Protein AF-A0A937PF00-F1 (afdb_monomer_lite)

Structure (mmCIF, N/CA/C/O backbone):
data_AF-A0A937PF00-F1
#
_entry.id   AF-A0A937PF00-F1
#
loop_
_atom_site.group_PDB
_atom_site.id
_atom_site.type_symbol
_atom_site.label_atom_id
_atom_site.label_alt_id
_atom_site.label_comp_id
_atom_site.label_asym_id
_atom_site.label_entity_id
_atom_site.label_seq_id
_atom_site.pdbx_PDB_ins_code
_atom_site.Cartn_x
_atom_site.Cartn_y
_atom_site.Cartn_z
_atom_site.occupancy
_atom_site.B_iso_or_equiv
_atom_site.auth_seq_id
_atom_site.auth_comp_id
_atom_site.auth_asym_id
_atom_site.auth_atom_id
_atom_site.pdbx_PDB_model_num
ATOM 1 N N . MET A 1 1 ? 36.653 -20.611 -62.486 1.00 54.38 1 MET A N 1
ATOM 2 C CA . MET A 1 1 ? 36.891 -20.237 -61.069 1.00 54.38 1 MET A CA 1
ATOM 3 C C . MET A 1 1 ? 36.443 -18.812 -60.711 1.00 54.38 1 MET A C 1
ATOM 5 O O . MET A 1 1 ? 35.750 -18.671 -59.717 1.00 54.38 1 MET A O 1
ATOM 9 N N . LYS A 1 2 ? 36.702 -17.766 -61.520 1.00 52.16 2 LYS A N 1
ATOM 10 C CA . LYS A 1 2 ? 36.249 -16.377 -61.235 1.00 52.16 2 LYS A CA 1
ATOM 11 C C . LYS A 1 2 ? 34.719 -16.175 -61.152 1.00 52.16 2 LYS A C 1
ATOM 13 O O . LYS A 1 2 ? 34.259 -15.351 -60.375 1.00 52.16 2 LYS A O 1
ATOM 18 N N . ARG A 1 3 ? 33.925 -16.950 -61.907 1.00 56.00 3 ARG A N 1
ATOM 19 C CA . ARG A 1 3 ? 32.447 -16.867 -61.893 1.00 56.00 3 ARG A CA 1
ATOM 20 C C . ARG A 1 3 ? 31.801 -17.496 -60.649 1.00 56.00 3 ARG A C 1
ATOM 22 O O . ARG A 1 3 ? 30.730 -17.062 -60.259 1.00 56.00 3 ARG A O 1
ATOM 29 N N . LEU A 1 4 ? 32.465 -18.459 -60.001 1.00 57.56 4 LEU A N 1
ATOM 30 C CA . LEU A 1 4 ? 31.963 -19.098 -58.774 1.00 57.56 4 LEU A CA 1
ATOM 31 C C . LEU A 1 4 ? 32.155 -18.191 -57.546 1.00 57.56 4 LEU A C 1
ATOM 33 O O . LEU A 1 4 ? 31.305 -18.138 -56.664 1.00 57.56 4 LEU A O 1
ATOM 37 N N . PHE A 1 5 ? 33.248 -17.422 -57.536 1.00 58.53 5 PHE A N 1
ATOM 38 C CA . PHE A 1 5 ? 33.574 -16.478 -56.465 1.00 58.53 5 PHE A CA 1
ATOM 39 C C . PHE A 1 5 ? 32.600 -15.290 -56.415 1.00 58.53 5 PHE A C 1
ATOM 41 O O . PHE A 1 5 ? 32.241 -14.824 -55.339 1.00 58.53 5 PHE A O 1
ATOM 48 N N . ALA A 1 6 ? 32.111 -14.848 -57.579 1.00 61.47 6 ALA A N 1
ATOM 49 C CA . ALA A 1 6 ? 31.113 -13.784 -57.678 1.00 61.47 6 ALA A CA 1
ATOM 50 C C . ALA A 1 6 ? 29.747 -14.198 -57.094 1.00 61.47 6 ALA A C 1
ATOM 52 O O . ALA A 1 6 ? 29.092 -13.390 -56.444 1.00 61.47 6 ALA A O 1
ATOM 53 N N . PHE A 1 7 ? 29.343 -15.462 -57.261 1.00 60.31 7 PHE A N 1
ATOM 54 C CA . PHE A 1 7 ? 28.096 -15.976 -56.684 1.00 60.31 7 PHE A CA 1
ATOM 55 C C . PHE A 1 7 ? 28.165 -16.127 -55.158 1.00 60.31 7 PHE A C 1
ATOM 57 O O . PHE A 1 7 ? 27.195 -15.813 -54.473 1.00 60.31 7 PHE A O 1
ATOM 64 N N . LEU A 1 8 ? 29.320 -16.532 -54.617 1.00 58.88 8 LEU A N 1
ATOM 65 C CA . LEU A 1 8 ? 29.532 -16.629 -53.169 1.00 58.88 8 LEU A CA 1
ATOM 66 C C . LEU A 1 8 ? 29.457 -15.250 -52.486 1.00 58.88 8 LEU A C 1
ATOM 68 O O . LEU A 1 8 ? 28.929 -15.126 -51.386 1.00 58.88 8 LEU A O 1
ATOM 72 N N . LEU A 1 9 ? 29.944 -14.206 -53.163 1.00 58.47 9 LEU A N 1
ATOM 73 C CA . LEU A 1 9 ? 29.984 -12.839 -52.640 1.00 58.47 9 LEU A CA 1
ATOM 74 C C . LEU A 1 9 ? 28.603 -12.157 -52.656 1.00 58.47 9 LEU A C 1
ATOM 76 O O . LEU A 1 9 ? 28.300 -11.357 -51.776 1.00 58.47 9 LEU A O 1
ATOM 80 N N . ILE A 1 10 ? 27.739 -12.526 -53.608 1.00 62.22 10 ILE A N 1
ATOM 81 C CA . ILE A 1 10 ? 26.345 -12.059 -53.675 1.00 62.22 10 ILE A CA 1
ATOM 82 C C . ILE A 1 10 ? 25.485 -12.727 -52.590 1.00 62.22 10 ILE A C 1
ATOM 84 O O . ILE A 1 10 ? 24.627 -12.068 -52.011 1.00 62.22 10 ILE A O 1
ATOM 88 N N . LEU A 1 11 ? 25.745 -13.994 -52.244 1.00 57.81 11 LEU A N 1
ATOM 89 C CA . LEU A 1 11 ? 24.965 -14.719 -51.229 1.00 57.81 11 LEU A CA 1
ATOM 90 C C . LEU A 1 11 ? 25.144 -14.149 -49.805 1.00 57.81 11 LEU A C 1
ATOM 92 O O . LEU A 1 11 ? 24.226 -14.217 -48.992 1.00 57.81 11 LEU A O 1
ATOM 96 N N . VAL A 1 12 ? 26.298 -13.539 -49.512 1.00 61.62 12 VAL A N 1
ATOM 97 C CA . VAL A 1 12 ? 26.594 -12.918 -48.205 1.00 61.62 12 VAL A CA 1
ATOM 98 C C . VAL A 1 12 ? 25.842 -11.593 -48.007 1.00 61.62 12 VAL A C 1
ATOM 100 O O . VAL A 1 12 ? 25.541 -11.220 -46.875 1.00 61.62 12 VAL A O 1
ATOM 103 N N . PHE A 1 13 ? 25.465 -10.902 -49.087 1.00 58.50 13 PHE A N 1
ATOM 104 C CA . PHE A 1 13 ? 24.815 -9.588 -49.006 1.00 58.50 13 PHE A CA 1
ATOM 105 C C . PHE A 1 13 ? 23.290 -9.632 -48.805 1.00 58.50 13 PHE A C 1
ATOM 107 O O . PHE A 1 13 ? 22.700 -8.610 -48.461 1.00 58.50 13 PHE A O 1
ATOM 114 N N . VAL A 1 14 ? 22.634 -10.790 -48.965 1.00 57.91 14 VAL A N 1
ATOM 115 C CA . VAL A 1 14 ? 21.156 -10.887 -48.917 1.00 57.91 14 VAL A CA 1
ATOM 116 C C . VAL A 1 14 ? 20.611 -11.267 -47.524 1.00 57.91 14 VAL A C 1
ATOM 118 O O . VAL A 1 14 ? 19.418 -11.132 -47.274 1.00 57.91 14 VAL A O 1
ATOM 121 N N . CYS A 1 15 ? 21.457 -11.647 -46.557 1.00 56.00 15 CYS A N 1
ATOM 122 C CA . CYS A 1 15 ? 21.014 -12.046 -45.204 1.00 56.00 15 CYS A CA 1
ATOM 123 C C . CYS A 1 15 ? 20.990 -10.914 -44.150 1.00 56.00 15 CYS A C 1
ATOM 125 O O . CYS A 1 15 ? 20.833 -11.183 -42.960 1.00 56.00 15 CYS A O 1
ATOM 127 N N . GLY A 1 16 ? 21.146 -9.648 -44.546 1.00 56.94 16 GLY A N 1
ATOM 128 C CA . GLY A 1 16 ? 21.432 -8.538 -43.626 1.00 56.94 16 GLY A CA 1
ATOM 129 C C . GLY A 1 16 ? 20.337 -7.478 -43.470 1.00 56.94 16 GLY A C 1
ATOM 130 O O . GLY A 1 16 ? 20.640 -6.296 -43.572 1.00 56.94 16 GLY A O 1
ATOM 131 N N . CYS A 1 17 ? 19.078 -7.842 -43.220 1.00 59.56 17 CYS A N 1
ATOM 132 C CA . CYS A 1 17 ? 18.051 -6.880 -42.782 1.00 59.56 17 CYS A CA 1
ATOM 133 C C . CYS A 1 17 ? 17.488 -7.331 -41.436 1.00 59.56 17 CYS A C 1
ATOM 135 O O . CYS A 1 17 ? 16.566 -8.142 -41.372 1.00 59.56 17 CYS A O 1
ATOM 137 N N . SER A 1 18 ? 18.101 -6.867 -40.345 1.00 56.41 18 SER A N 1
ATOM 138 C CA . SER A 1 18 ? 17.812 -7.404 -39.020 1.00 56.41 18 SER A CA 1
ATOM 139 C C . SER A 1 18 ? 16.586 -6.731 -38.365 1.00 56.41 18 SER A C 1
ATOM 141 O O . SER A 1 18 ? 16.572 -5.520 -38.140 1.00 56.41 18 SER A O 1
ATOM 143 N N . PRO A 1 19 ? 15.550 -7.493 -37.961 1.00 57.38 19 PRO A N 1
ATOM 144 C CA . PRO A 1 19 ? 14.445 -6.987 -37.132 1.00 57.38 19 PRO A CA 1
ATOM 145 C C . PRO A 1 19 ? 14.856 -6.713 -35.666 1.00 57.38 19 PRO A C 1
ATOM 147 O O . PRO A 1 19 ? 14.032 -6.367 -34.814 1.00 57.38 19 PRO A O 1
ATOM 150 N N . GLN A 1 20 ? 16.145 -6.847 -35.356 1.00 60.09 20 GLN A N 1
ATOM 151 C CA . GLN A 1 20 ? 16.717 -6.791 -34.012 1.00 60.09 20 GLN A CA 1
ATOM 152 C C . GLN A 1 20 ? 16.650 -5.379 -33.410 1.00 60.09 20 GLN A C 1
ATOM 154 O O . GLN A 1 20 ? 16.390 -5.236 -32.218 1.00 60.09 20 GLN A O 1
ATOM 159 N N . LEU A 1 21 ? 16.779 -4.321 -34.222 1.00 60.75 21 LEU A N 1
ATOM 160 C CA . LEU A 1 21 ? 16.810 -2.945 -33.710 1.00 60.75 21 LEU A CA 1
ATOM 161 C C . LEU A 1 21 ? 15.468 -2.509 -33.091 1.00 60.75 21 LEU A C 1
ATOM 163 O O . LEU A 1 21 ? 15.442 -1.902 -32.022 1.00 60.75 21 LEU A O 1
ATOM 167 N N . LYS A 1 22 ? 14.339 -2.879 -33.715 1.00 66.94 22 LYS A N 1
ATOM 168 C CA . LYS A 1 22 ? 12.996 -2.601 -33.168 1.00 66.94 22 LYS A CA 1
ATOM 169 C C . LYS A 1 22 ? 12.757 -3.343 -31.852 1.00 66.94 22 LYS A C 1
ATOM 171 O O . LYS A 1 22 ? 12.131 -2.797 -30.948 1.00 66.94 22 LYS A O 1
ATOM 176 N N . THR A 1 23 ? 13.294 -4.555 -31.738 1.00 71.31 23 THR A N 1
ATOM 177 C CA . THR A 1 23 ? 13.197 -5.380 -30.528 1.00 71.31 23 THR A CA 1
ATOM 178 C C . THR A 1 23 ? 13.981 -4.757 -29.372 1.00 71.31 23 THR A C 1
ATOM 180 O O . THR A 1 23 ? 13.447 -4.635 -28.274 1.00 71.31 23 THR A O 1
ATOM 183 N N . ILE A 1 24 ? 15.199 -4.268 -29.625 1.00 73.25 24 ILE A N 1
ATOM 184 C CA . ILE A 1 24 ? 16.032 -3.603 -28.609 1.00 73.25 24 ILE A CA 1
ATOM 185 C C . ILE A 1 24 ? 15.389 -2.291 -28.129 1.00 73.25 24 ILE A C 1
ATOM 187 O O . ILE A 1 24 ? 15.347 -2.027 -26.929 1.00 73.25 24 ILE A O 1
ATOM 191 N N . ILE A 1 25 ? 14.838 -1.481 -29.041 1.00 71.38 25 ILE A N 1
ATOM 192 C CA . ILE A 1 25 ? 14.143 -0.232 -28.678 1.00 71.38 25 ILE A CA 1
ATOM 193 C C . ILE A 1 25 ? 12.900 -0.527 -27.835 1.00 71.38 25 ILE A C 1
ATOM 195 O O . ILE A 1 25 ? 12.670 0.128 -26.817 1.00 71.38 25 ILE A O 1
ATOM 199 N N . ARG A 1 26 ? 12.106 -1.525 -28.238 1.00 65.75 26 ARG A N 1
ATOM 200 C CA . ARG A 1 26 ? 10.923 -1.949 -27.488 1.00 65.75 26 ARG A CA 1
ATOM 201 C C . ARG A 1 26 ? 11.297 -2.414 -26.081 1.00 65.75 26 ARG A C 1
ATOM 203 O O . ARG A 1 26 ? 10.704 -1.929 -25.124 1.00 65.75 26 ARG A O 1
ATOM 210 N N . LEU A 1 27 ? 12.330 -3.245 -25.957 1.00 73.88 27 LEU A N 1
ATOM 211 C CA . LEU A 1 27 ? 12.842 -3.707 -24.668 1.00 73.88 27 LEU A CA 1
ATOM 212 C C . LEU A 1 27 ? 13.308 -2.538 -23.784 1.00 73.88 27 LEU A C 1
ATOM 214 O O . LEU A 1 27 ? 12.969 -2.480 -22.607 1.00 73.88 27 LEU A O 1
ATOM 218 N N . SER A 1 28 ? 14.034 -1.567 -24.348 1.00 72.62 28 SER A N 1
ATOM 219 C CA . SER A 1 28 ? 14.484 -0.381 -23.605 1.00 72.62 28 SER A CA 1
ATOM 220 C C . SER A 1 28 ? 13.312 0.474 -23.106 1.00 72.62 28 SER A C 1
ATOM 222 O O . SER A 1 28 ? 13.334 0.974 -21.979 1.00 72.62 28 SER A O 1
ATOM 224 N N . ASN A 1 29 ? 12.265 0.628 -23.919 1.00 78.81 29 ASN A N 1
ATOM 225 C CA . ASN A 1 29 ? 11.062 1.357 -23.522 1.00 78.81 29 ASN A CA 1
ATOM 226 C C . ASN A 1 29 ? 10.273 0.617 -22.433 1.00 78.81 29 ASN A C 1
ATOM 228 O O . ASN A 1 29 ? 9.815 1.252 -21.483 1.00 78.81 29 ASN A O 1
ATOM 232 N N . GLU A 1 30 ? 10.161 -0.708 -22.532 1.00 79.44 30 GLU A N 1
ATOM 233 C CA . GLU A 1 30 ? 9.538 -1.553 -21.507 1.00 79.44 30 GLU A CA 1
ATOM 234 C C . GLU A 1 30 ? 10.305 -1.463 -20.177 1.00 79.44 30 GLU A C 1
ATOM 236 O O . GLU A 1 30 ? 9.696 -1.223 -19.133 1.00 79.44 30 GLU A O 1
ATOM 241 N N . GLN A 1 31 ? 11.641 -1.512 -20.209 1.00 81.19 31 GLN A N 1
ATOM 242 C CA . GLN A 1 31 ? 12.485 -1.323 -19.023 1.00 81.19 31 GLN A CA 1
ATOM 243 C C . GLN A 1 31 ? 12.286 0.055 -18.377 1.00 81.19 31 GLN A C 1
ATOM 245 O O . GLN A 1 31 ? 12.130 0.154 -17.159 1.00 81.19 31 GLN A O 1
ATOM 250 N N . LYS A 1 32 ? 12.241 1.132 -19.172 1.00 85.62 32 LYS A N 1
ATOM 251 C CA . LYS A 1 32 ? 11.976 2.487 -18.657 1.00 85.62 32 LYS A CA 1
ATOM 252 C C . LYS A 1 32 ? 10.593 2.598 -18.018 1.00 85.62 32 LYS A C 1
ATOM 254 O O . LYS A 1 32 ? 10.452 3.236 -16.975 1.00 85.62 32 LYS A O 1
ATOM 259 N N . ALA A 1 33 ? 9.575 1.986 -18.624 1.00 85.38 33 ALA A N 1
ATOM 260 C CA . ALA A 1 33 ? 8.224 1.971 -18.074 1.00 85.38 33 ALA A CA 1
ATOM 261 C C . ALA A 1 33 ? 8.172 1.224 -16.731 1.00 85.38 33 ALA A C 1
ATOM 263 O O . ALA A 1 33 ? 7.614 1.749 -15.767 1.00 85.38 33 ALA A O 1
ATOM 264 N N . GLN A 1 34 ? 8.825 0.061 -16.638 1.00 83.62 34 GLN A N 1
ATOM 265 C CA . GLN A 1 34 ? 8.934 -0.713 -15.398 1.00 83.62 34 GLN A CA 1
ATOM 266 C C . GLN A 1 34 ? 9.661 0.069 -14.299 1.00 83.62 34 GLN A C 1
ATOM 268 O O . GLN A 1 34 ? 9.145 0.192 -13.189 1.00 83.62 34 GLN A O 1
ATOM 273 N N . GLN A 1 35 ? 10.813 0.671 -14.608 1.00 88.12 35 GLN A N 1
ATOM 274 C CA . GLN A 1 35 ? 11.563 1.487 -13.646 1.00 88.12 35 GLN A CA 1
ATOM 275 C C . GLN A 1 35 ? 10.736 2.670 -13.136 1.00 88.12 35 GLN A C 1
ATOM 277 O O . GLN A 1 35 ? 10.713 2.950 -11.937 1.00 88.12 35 GLN A O 1
ATOM 282 N N . LYS A 1 36 ? 10.014 3.353 -14.033 1.00 90.31 36 LYS A N 1
ATOM 283 C CA . LYS A 1 36 ? 9.132 4.461 -13.657 1.00 90.31 36 LYS A CA 1
ATOM 284 C C . LYS A 1 36 ? 7.998 3.989 -12.750 1.00 90.31 36 LYS A C 1
ATOM 286 O O . LYS A 1 36 ? 7.714 4.657 -11.758 1.00 90.31 36 LYS A O 1
ATOM 291 N N . TYR A 1 37 ? 7.371 2.860 -13.070 1.00 88.56 37 TYR A N 1
ATOM 292 C CA . TYR A 1 37 ? 6.307 2.276 -12.256 1.00 88.56 37 TYR A CA 1
ATOM 293 C C . TYR A 1 37 ? 6.801 1.934 -10.845 1.00 88.56 37 TYR A C 1
ATOM 295 O O . TYR A 1 37 ? 6.225 2.397 -9.862 1.00 88.56 37 TYR A O 1
ATOM 303 N N . VAL A 1 38 ? 7.927 1.226 -10.742 1.00 89.81 38 VAL A N 1
ATOM 304 C CA . VAL A 1 38 ? 8.554 0.875 -9.461 1.00 89.81 38 VAL A CA 1
ATOM 305 C C . VAL A 1 38 ? 8.906 2.122 -8.649 1.00 89.81 38 VAL A C 1
ATOM 307 O O . VAL A 1 38 ? 8.621 2.182 -7.455 1.00 89.81 38 VAL A O 1
ATOM 310 N N . ALA A 1 39 ? 9.465 3.155 -9.284 1.00 91.00 39 ALA A N 1
ATOM 311 C CA . ALA A 1 39 ? 9.793 4.404 -8.603 1.00 91.00 39 ALA A CA 1
ATOM 312 C C . ALA A 1 39 ? 8.546 5.132 -8.069 1.00 91.00 39 ALA A C 1
ATOM 314 O O . ALA A 1 39 ? 8.601 5.751 -7.005 1.00 91.00 39 ALA A O 1
ATOM 315 N N . VAL A 1 40 ? 7.420 5.074 -8.790 1.00 93.31 40 VAL A N 1
ATOM 316 C CA . VAL A 1 40 ? 6.140 5.622 -8.317 1.00 93.31 40 VAL A CA 1
ATOM 317 C C . VAL A 1 40 ? 5.622 4.818 -7.129 1.00 93.31 40 VAL A C 1
ATOM 319 O O . VAL A 1 40 ? 5.292 5.424 -6.111 1.00 93.31 40 VAL A O 1
ATOM 322 N N . GLN A 1 41 ? 5.617 3.487 -7.218 1.00 92.06 41 GLN A N 1
ATOM 323 C CA . GLN A 1 41 ? 5.171 2.615 -6.130 1.00 92.06 41 GLN A CA 1
ATOM 324 C C . GLN A 1 41 ? 6.025 2.792 -4.864 1.00 92.06 41 GLN A C 1
ATOM 326 O O . GLN A 1 41 ? 5.484 2.992 -3.781 1.00 92.06 41 GLN A O 1
ATOM 331 N N . SER A 1 42 ? 7.352 2.879 -5.000 1.00 93.06 42 SER A N 1
ATOM 332 C CA . SER A 1 42 ? 8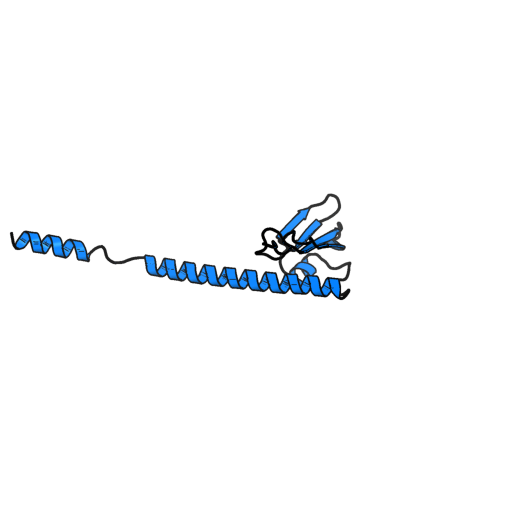.269 3.185 -3.889 1.00 93.06 42 SER A CA 1
ATOM 333 C C . SER A 1 42 ? 7.926 4.510 -3.198 1.00 93.06 42 SER A C 1
ATOM 335 O O . SER A 1 42 ? 7.808 4.595 -1.975 1.00 93.06 42 SER A O 1
ATOM 337 N N . LYS A 1 43 ? 7.700 5.576 -3.980 1.00 95.12 43 LYS A N 1
ATOM 338 C CA . LYS A 1 43 ? 7.309 6.888 -3.435 1.00 95.12 43 LYS A CA 1
ATOM 339 C C . LYS A 1 43 ? 5.969 6.830 -2.707 1.00 95.12 43 LYS A C 1
ATOM 341 O O . LYS A 1 43 ? 5.806 7.493 -1.684 1.00 95.12 43 LYS A O 1
ATOM 346 N N . LYS A 1 44 ? 5.015 6.075 -3.246 1.00 95.81 44 LYS A N 1
ATOM 347 C CA . LYS A 1 44 ? 3.676 5.917 -2.681 1.00 95.81 44 LYS A CA 1
ATOM 348 C C . LYS A 1 44 ? 3.693 5.102 -1.386 1.00 95.81 44 LYS A C 1
ATOM 350 O O . LYS A 1 44 ? 3.074 5.527 -0.413 1.00 95.81 44 LYS A O 1
ATOM 355 N N . PHE A 1 45 ? 4.494 4.042 -1.320 1.00 95.56 45 PHE A N 1
ATOM 356 C CA . PHE A 1 45 ? 4.726 3.290 -0.088 1.00 95.56 45 PHE A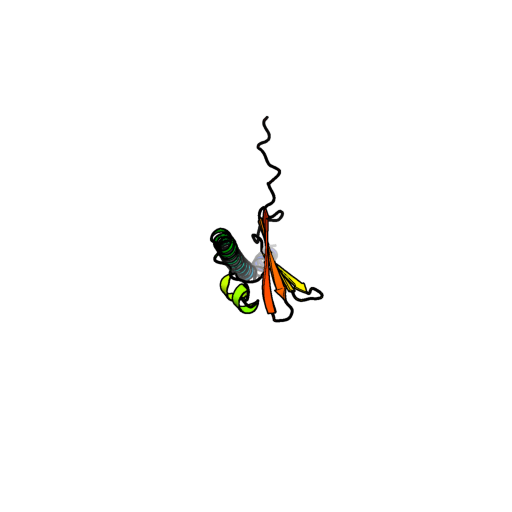 CA 1
ATOM 357 C C . PHE A 1 45 ? 5.375 4.157 1.001 1.00 95.56 45 PHE A C 1
ATOM 359 O O . PHE A 1 45 ? 4.874 4.237 2.120 1.00 95.56 45 PHE A O 1
ATOM 366 N N . LYS A 1 46 ? 6.417 4.927 0.659 1.00 94.94 46 LYS A N 1
ATOM 367 C CA . LYS A 1 46 ? 7.043 5.888 1.590 1.00 94.94 46 LYS A CA 1
ATOM 368 C C . LYS A 1 46 ? 6.071 6.962 2.081 1.00 94.94 46 LYS A C 1
ATOM 370 O O . LYS A 1 46 ? 6.189 7.438 3.209 1.00 94.94 46 LYS A O 1
ATOM 375 N N . LEU A 1 47 ? 5.115 7.365 1.243 1.00 96.56 47 LEU A N 1
ATOM 376 C CA . LEU A 1 47 ? 4.053 8.283 1.645 1.00 96.56 47 LEU A CA 1
ATOM 377 C C . LEU A 1 47 ? 3.105 7.638 2.666 1.00 96.56 47 LEU A C 1
ATOM 379 O O . LEU A 1 47 ? 2.771 8.296 3.649 1.00 96.56 47 LEU A O 1
ATOM 383 N N . LEU A 1 48 ? 2.708 6.380 2.451 1.00 96.88 48 LEU A N 1
ATOM 384 C CA . LEU A 1 48 ? 1.888 5.615 3.394 1.00 96.88 48 LEU A CA 1
ATOM 385 C C . LEU A 1 48 ? 2.578 5.496 4.757 1.00 96.88 48 LEU A C 1
ATOM 387 O O . LEU A 1 48 ? 1.981 5.871 5.763 1.00 96.88 48 LEU A O 1
ATOM 391 N N . LEU A 1 49 ? 3.849 5.083 4.782 1.00 95.81 49 LEU A N 1
ATOM 392 C CA . LEU A 1 49 ? 4.648 5.001 6.011 1.00 95.81 49 LEU A CA 1
ATOM 393 C C . LEU A 1 49 ? 4.668 6.334 6.760 1.00 95.81 49 LEU A C 1
ATOM 395 O O . LEU A 1 49 ? 4.302 6.403 7.927 1.00 95.81 49 LEU A O 1
ATOM 399 N N . ARG A 1 50 ? 4.974 7.428 6.057 1.00 96.38 50 ARG A N 1
ATOM 400 C CA . ARG A 1 50 ? 4.973 8.772 6.647 1.00 96.38 50 ARG A CA 1
ATOM 401 C C . ARG A 1 50 ? 3.601 9.176 7.189 1.00 96.38 50 ARG A C 1
ATOM 403 O O . ARG A 1 50 ? 3.522 9.948 8.142 1.00 96.38 50 ARG A O 1
ATOM 410 N N . HIS A 1 51 ? 2.516 8.760 6.542 1.00 96.75 51 HIS A N 1
ATOM 411 C CA . HIS A 1 51 ? 1.167 9.046 7.021 1.00 96.75 51 HIS A CA 1
ATOM 412 C C . HIS A 1 51 ? 0.821 8.233 8.266 1.00 96.75 51 HIS A C 1
ATOM 414 O O . HIS A 1 51 ? 0.158 8.777 9.139 1.00 96.75 51 HIS A O 1
ATOM 420 N N . ILE A 1 52 ? 1.302 6.998 8.380 1.00 95.69 52 ILE A N 1
ATOM 421 C CA . ILE A 1 52 ? 1.175 6.188 9.597 1.00 95.69 52 ILE A CA 1
ATOM 422 C C . ILE A 1 52 ? 1.988 6.815 10.737 1.00 95.69 52 ILE A C 1
ATOM 424 O O . ILE A 1 52 ? 1.431 7.122 11.784 1.00 95.69 52 ILE A O 1
ATOM 428 N N . GLU A 1 53 ? 3.268 7.119 10.506 1.00 94.75 53 GLU A N 1
ATOM 429 C CA . GLU A 1 53 ? 4.169 7.725 11.503 1.00 94.75 53 GLU A CA 1
ATOM 430 C C . GLU A 1 53 ? 3.660 9.064 12.053 1.00 94.75 53 GLU A C 1
ATOM 432 O O . GLU A 1 53 ? 3.935 9.424 13.194 1.00 94.75 53 GLU A O 1
ATOM 437 N N . LYS A 1 54 ? 2.940 9.834 11.228 1.00 96.44 54 LYS A N 1
ATOM 438 C CA . LYS A 1 54 ? 2.399 11.152 11.593 1.00 96.44 54 LYS A CA 1
ATOM 439 C C . LYS A 1 54 ? 0.936 11.115 12.030 1.00 96.44 54 LYS A C 1
ATOM 441 O O . LYS A 1 54 ? 0.325 12.182 12.083 1.00 96.44 54 LYS A O 1
ATOM 446 N N . ASP A 1 55 ? 0.378 9.927 12.252 1.00 93.88 55 ASP A N 1
ATOM 447 C CA . ASP A 1 55 ? -1.022 9.713 12.638 1.00 93.88 55 ASP A CA 1
ATOM 448 C C . ASP A 1 55 ? -2.031 10.400 11.687 1.00 93.88 55 ASP A C 1
ATOM 450 O O . ASP A 1 55 ? -3.009 11.044 12.064 1.00 93.88 55 ASP A O 1
ATOM 454 N N . ARG A 1 56 ? -1.738 10.338 10.383 1.00 94.75 56 ARG A N 1
ATOM 455 C CA . ARG A 1 56 ? -2.552 10.918 9.298 1.00 94.75 56 ARG A CA 1
ATOM 456 C C . ARG A 1 56 ? -3.353 9.879 8.526 1.00 94.75 56 ARG A C 1
ATOM 458 O O . ARG A 1 56 ? -4.232 10.262 7.748 1.00 94.75 56 ARG A O 1
ATOM 465 N N . LEU A 1 57 ? -3.049 8.592 8.692 1.00 94.75 57 LEU A N 1
ATOM 466 C CA . LEU A 1 57 ? -3.857 7.516 8.130 1.00 94.75 57 LEU A CA 1
ATOM 467 C C . LEU A 1 57 ? -5.108 7.334 8.994 1.00 94.75 57 LEU A C 1
ATOM 469 O O . LEU A 1 57 ? -5.048 6.792 10.089 1.00 94.75 57 LEU A O 1
ATOM 473 N N . LYS A 1 58 ? -6.247 7.819 8.500 1.00 94.00 58 LYS A N 1
ATOM 474 C CA . LYS A 1 58 ? -7.522 7.742 9.219 1.00 94.00 58 LYS A CA 1
ATOM 475 C C . LYS A 1 58 ? -8.252 6.440 8.908 1.00 94.00 58 LYS A C 1
ATOM 477 O O . LYS A 1 58 ? -8.281 6.019 7.754 1.00 94.00 58 LYS A O 1
ATOM 482 N N . LEU A 1 59 ? -8.900 5.873 9.920 1.00 96.06 59 LEU A N 1
ATOM 483 C CA . LEU A 1 59 ? -9.867 4.788 9.755 1.00 96.06 59 LEU A CA 1
ATOM 484 C C . LEU A 1 59 ? -11.131 5.282 9.024 1.00 96.06 59 LEU A C 1
ATOM 486 O O . LEU A 1 59 ? -11.361 6.488 8.892 1.00 96.06 59 LEU A O 1
ATOM 490 N N . GLY A 1 60 ? -11.931 4.348 8.511 1.00 96.56 60 GLY A N 1
ATOM 491 C CA . GLY A 1 60 ? -13.151 4.613 7.743 1.00 96.56 60 GLY A CA 1
ATOM 492 C C . GLY A 1 60 ? -12.914 4.989 6.275 1.00 96.56 60 GLY A C 1
ATOM 493 O O . GLY A 1 60 ? -13.858 5.299 5.553 1.00 96.56 60 GLY A O 1
ATOM 494 N N . LEU A 1 61 ? -11.662 5.003 5.804 1.00 96.94 61 LEU A N 1
ATOM 495 C CA . LEU A 1 61 ? -11.355 5.237 4.391 1.00 96.94 61 LEU A CA 1
ATOM 496 C C . LEU A 1 61 ? -11.678 3.992 3.568 1.00 96.94 61 LEU A C 1
ATOM 498 O O . LEU A 1 61 ? -11.309 2.893 3.967 1.00 96.94 61 LEU A O 1
ATOM 502 N N . SER A 1 62 ? -12.292 4.1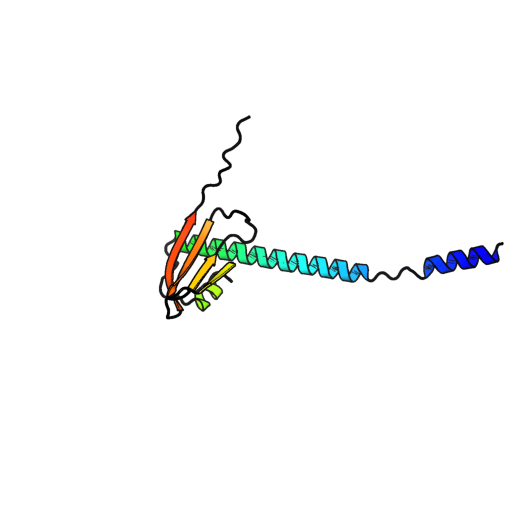67 2.397 1.00 97.62 62 SER A N 1
ATOM 503 C CA . SER A 1 62 ? -12.549 3.033 1.510 1.00 97.62 62 SER A CA 1
ATOM 504 C C . SER A 1 62 ? -11.299 2.522 0.811 1.00 97.62 62 SER A C 1
ATOM 506 O O . SER A 1 62 ? -10.354 3.292 0.580 1.00 97.62 62 SER A O 1
ATOM 508 N N . SER A 1 63 ? -11.303 1.250 0.411 1.00 96.75 63 SER A N 1
ATOM 509 C CA . SER A 1 63 ? -10.180 0.642 -0.313 1.00 96.75 63 SER A CA 1
ATOM 510 C C . SER A 1 63 ? -9.831 1.419 -1.581 1.00 96.75 63 SER A C 1
ATOM 512 O O . SER A 1 63 ? -8.668 1.747 -1.818 1.00 96.75 63 SER A O 1
ATOM 514 N N . ARG A 1 64 ? -10.841 1.857 -2.345 1.00 97.12 64 ARG A N 1
ATOM 515 C CA . ARG A 1 64 ? -10.653 2.706 -3.533 1.00 97.12 64 ARG A CA 1
ATOM 516 C C . ARG A 1 64 ? -9.906 4.001 -3.205 1.00 97.12 64 ARG A C 1
ATOM 518 O O . ARG A 1 64 ? -9.054 4.438 -3.982 1.00 97.12 64 ARG A O 1
ATOM 525 N N . LYS A 1 65 ? -10.217 4.641 -2.074 1.00 97.06 65 LYS A N 1
ATOM 526 C CA . LYS A 1 65 ? -9.549 5.882 -1.658 1.00 97.06 65 LYS A CA 1
ATOM 527 C C . LYS A 1 65 ? -8.113 5.618 -1.213 1.00 97.06 65 LYS A C 1
ATOM 529 O O . LYS A 1 65 ? -7.232 6.415 -1.532 1.00 97.06 65 LYS A O 1
ATOM 534 N N . ILE A 1 66 ? -7.871 4.504 -0.524 1.00 97.44 66 ILE A N 1
ATOM 535 C CA . ILE A 1 66 ? -6.527 4.048 -0.155 1.00 97.44 66 ILE A CA 1
ATOM 536 C C . ILE A 1 66 ? -5.680 3.800 -1.410 1.00 97.44 66 ILE A C 1
ATOM 538 O O . ILE A 1 66 ? -4.600 4.380 -1.515 1.00 97.44 66 ILE A O 1
ATOM 542 N N . ILE A 1 67 ? -6.199 3.069 -2.401 1.00 96.88 67 ILE A N 1
ATOM 543 C CA . ILE A 1 67 ? -5.503 2.799 -3.671 1.00 96.88 67 ILE A CA 1
ATOM 544 C C . ILE A 1 67 ? -5.188 4.101 -4.417 1.00 96.88 67 ILE A C 1
ATOM 546 O O . ILE A 1 67 ? -4.065 4.318 -4.868 1.00 96.88 67 ILE A O 1
ATOM 550 N N . ALA A 1 68 ? -6.143 5.031 -4.495 1.00 96.25 68 ALA A N 1
ATOM 551 C CA . ALA A 1 68 ? -5.913 6.320 -5.148 1.00 96.25 68 ALA A CA 1
ATOM 552 C C . ALA A 1 68 ? -4.776 7.128 -4.481 1.00 96.25 68 ALA A C 1
ATOM 554 O O . ALA A 1 68 ? -3.978 7.795 -5.153 1.00 96.25 68 ALA A O 1
ATOM 555 N N . LEU A 1 69 ? -4.677 7.067 -3.150 1.00 95.75 69 LEU A N 1
ATOM 556 C CA . LEU A 1 69 ? -3.668 7.797 -2.385 1.00 95.75 69 LEU A CA 1
ATOM 557 C C . LEU A 1 69 ? -2.295 7.122 -2.434 1.00 95.75 69 LEU A C 1
ATOM 559 O O . LEU A 1 69 ? -1.302 7.798 -2.727 1.00 95.75 69 LEU A O 1
ATOM 563 N N . TYR A 1 70 ? -2.245 5.814 -2.190 1.00 96.06 70 TYR A N 1
ATOM 564 C CA . TYR A 1 70 ? -1.019 5.063 -1.906 1.00 96.06 70 TYR A CA 1
ATOM 565 C C . TYR A 1 70 ? -0.655 4.029 -2.975 1.00 96.06 70 TYR A C 1
ATOM 567 O O . TYR A 1 70 ? 0.325 3.312 -2.810 1.00 96.06 70 TYR A O 1
ATOM 575 N N . GLY A 1 71 ? -1.372 4.009 -4.096 1.00 94.50 71 GLY A N 1
ATOM 576 C CA . GLY A 1 71 ? -1.140 3.054 -5.173 1.00 94.50 71 GLY A CA 1
ATOM 577 C C . GLY A 1 71 ? -1.709 1.674 -4.867 1.00 94.50 71 GLY A C 1
ATOM 578 O O . GLY A 1 71 ? -2.314 1.437 -3.817 1.00 94.50 71 GLY A O 1
ATOM 579 N N . ASP A 1 72 ? -1.525 0.774 -5.824 1.00 94.25 72 ASP A N 1
ATOM 580 C CA . ASP A 1 72 ? -1.995 -0.602 -5.714 1.00 94.25 72 ASP A CA 1
ATOM 581 C C . ASP A 1 72 ? -1.236 -1.365 -4.616 1.00 94.25 72 ASP A C 1
ATOM 583 O O . ASP A 1 72 ? -0.006 -1.253 -4.530 1.00 94.25 72 ASP A O 1
ATOM 587 N N . PRO A 1 73 ? -1.938 -2.144 -3.778 1.00 95.25 73 PRO A N 1
ATOM 588 C CA . PRO A 1 73 ? -1.286 -3.051 -2.848 1.00 95.25 73 PRO A CA 1
ATOM 589 C C . PRO A 1 73 ? -0.542 -4.153 -3.609 1.00 95.25 73 PRO A C 1
ATOM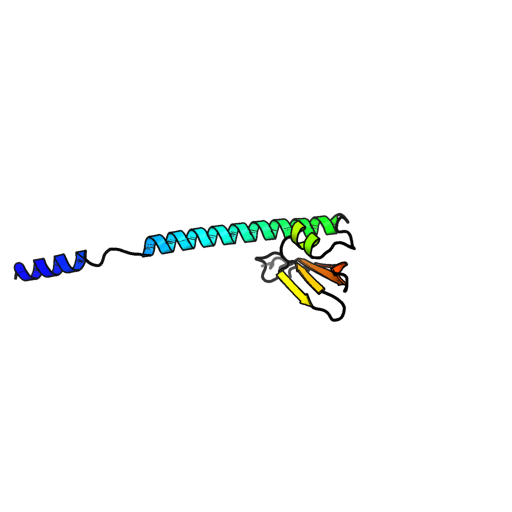 591 O O . PRO A 1 73 ? -0.862 -4.493 -4.748 1.00 95.25 73 PRO A O 1
ATOM 594 N N . VAL A 1 74 ? 0.453 -4.743 -2.953 1.00 93.19 74 VAL A N 1
ATOM 595 C CA . VAL A 1 74 ? 1.182 -5.900 -3.484 1.00 93.19 74 VAL A CA 1
ATOM 596 C C . VAL A 1 74 ? 0.286 -7.133 -3.518 1.00 93.19 74 VAL A C 1
ATOM 598 O O . VAL A 1 74 ? 0.357 -7.908 -4.469 1.00 93.19 74 VAL A O 1
ATOM 601 N N . THR A 1 75 ? -0.557 -7.290 -2.499 1.00 94.44 75 THR A N 1
ATOM 602 C CA . THR A 1 75 ? -1.523 -8.384 -2.404 1.00 94.44 75 THR A CA 1
ATOM 603 C C . THR A 1 75 ? -2.829 -7.868 -1.819 1.00 94.44 75 THR A C 1
ATOM 605 O O . THR A 1 75 ? -2.810 -7.011 -0.934 1.00 94.44 75 THR A O 1
ATOM 608 N N . ILE A 1 76 ? -3.938 -8.413 -2.314 1.00 96.75 76 ILE A N 1
ATOM 609 C CA . ILE A 1 76 ? -5.271 -8.287 -1.729 1.00 96.75 76 ILE A CA 1
ATOM 610 C C . ILE A 1 76 ? -5.708 -9.698 -1.353 1.00 96.75 76 ILE A C 1
ATOM 612 O O . ILE A 1 76 ? -5.722 -10.570 -2.221 1.00 96.75 76 ILE A O 1
ATOM 616 N N . ASN A 1 77 ? -6.016 -9.913 -0.079 1.00 96.38 77 ASN A N 1
ATOM 617 C CA . ASN A 1 77 ? -6.543 -11.172 0.429 1.00 96.38 77 ASN A CA 1
ATOM 618 C C . ASN A 1 77 ? -7.976 -10.947 0.906 1.00 96.38 77 ASN A C 1
ATOM 620 O O . ASN A 1 77 ? -8.220 -10.043 1.705 1.00 96.38 77 ASN A O 1
ATOM 624 N N . ASP A 1 78 ? -8.905 -11.777 0.447 1.00 95.94 78 ASP A N 1
ATOM 625 C CA . ASP A 1 78 ? -10.254 -11.811 1.001 1.00 95.94 78 ASP A CA 1
ATOM 626 C C . ASP A 1 78 ? -10.221 -12.556 2.343 1.00 95.94 78 ASP A C 1
ATOM 628 O O . ASP A 1 78 ? -9.612 -13.621 2.469 1.00 95.94 78 ASP A O 1
ATOM 632 N N . LEU A 1 79 ? -10.852 -11.973 3.356 1.00 93.00 79 LEU A N 1
ATOM 633 C CA . LEU A 1 79 ? -11.017 -12.541 4.689 1.00 93.00 79 LEU A CA 1
ATOM 634 C C . LEU A 1 79 ? -12.502 -12.825 4.926 1.00 93.00 79 LEU A C 1
ATOM 636 O O . LEU A 1 79 ? -13.360 -12.186 4.322 1.00 93.00 79 LEU A O 1
ATOM 640 N N . ASP A 1 80 ? -12.817 -13.711 5.873 1.00 90.44 80 ASP A N 1
ATOM 641 C CA . ASP A 1 80 ? -14.213 -14.044 6.206 1.00 90.44 80 ASP A CA 1
ATOM 642 C C . ASP A 1 80 ? -15.062 -12.808 6.568 1.00 90.44 80 ASP A C 1
ATOM 644 O O . ASP A 1 80 ? -16.265 -12.801 6.329 1.00 90.44 80 ASP A O 1
ATOM 648 N N . ALA A 1 81 ? -14.434 -11.756 7.110 1.00 89.31 81 ALA A N 1
ATOM 649 C CA . ALA A 1 81 ? -15.082 -10.512 7.541 1.00 89.31 81 ALA A CA 1
ATOM 650 C C . ALA A 1 81 ? -14.562 -9.251 6.810 1.00 89.31 81 ALA A C 1
ATOM 652 O O . ALA A 1 81 ? -14.600 -8.149 7.366 1.00 89.31 81 ALA A O 1
ATOM 653 N N . GLY A 1 82 ? -14.036 -9.393 5.585 1.00 94.25 82 GLY A N 1
ATOM 654 C CA . GLY A 1 82 ? -13.611 -8.252 4.768 1.00 94.25 82 GLY A CA 1
ATOM 655 C C . GLY A 1 82 ? -12.389 -8.525 3.895 1.00 94.25 82 GLY A C 1
ATOM 656 O O . GLY A 1 82 ? -12.309 -9.557 3.240 1.00 94.25 82 GLY A O 1
ATOM 657 N N . MET A 1 83 ? -11.443 -7.585 3.843 1.00 97.00 83 MET A N 1
ATOM 658 C CA . MET A 1 83 ? -10.266 -7.674 2.967 1.00 97.00 83 MET A CA 1
ATOM 659 C C . MET A 1 83 ? -8.997 -7.193 3.669 1.00 97.00 83 MET A C 1
ATOM 661 O O . MET A 1 83 ? -9.021 -6.260 4.466 1.00 97.00 83 MET A O 1
ATOM 665 N N . GLU A 1 84 ? -7.860 -7.775 3.313 1.00 97.69 84 GLU A N 1
ATOM 666 C CA . GLU A 1 84 ? -6.533 -7.353 3.751 1.00 97.69 84 GLU A CA 1
ATOM 667 C C . GLU A 1 84 ? -5.713 -6.88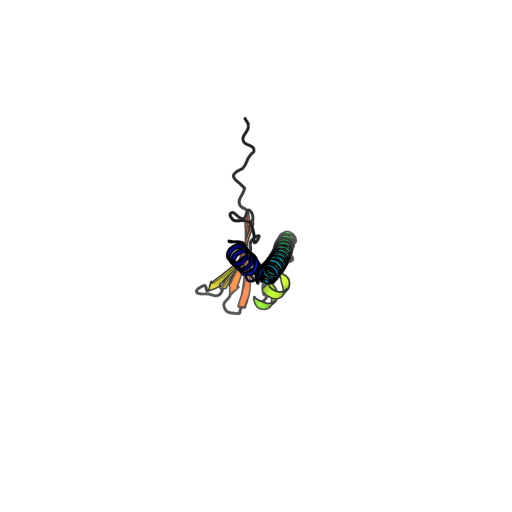2 2.553 1.00 97.69 84 GLU A C 1
ATOM 669 O O . GLU A 1 84 ? -5.570 -7.590 1.556 1.00 97.69 84 GLU A O 1
ATOM 674 N N . PHE A 1 85 ? -5.140 -5.685 2.656 1.00 97.88 85 PHE A N 1
ATOM 675 C CA . PHE A 1 85 ? -4.193 -5.159 1.679 1.00 97.88 85 PHE A CA 1
ATOM 676 C C . PHE A 1 85 ? -2.785 -5.165 2.265 1.00 97.88 85 PHE A C 1
ATOM 678 O O . PHE A 1 85 ? -2.537 -4.563 3.312 1.00 97.88 85 PHE A O 1
ATOM 685 N N . LEU A 1 86 ? -1.840 -5.761 1.538 1.00 96.31 86 LEU A N 1
ATOM 686 C CA . LEU A 1 86 ? -0.420 -5.743 1.879 1.00 96.31 86 LEU A CA 1
ATOM 687 C C . LEU A 1 86 ? 0.327 -4.707 1.039 1.00 96.31 86 LEU A C 1
ATOM 689 O O . LEU A 1 86 ? 0.392 -4.806 -0.186 1.00 96.31 86 LEU A O 1
ATOM 693 N N . TYR A 1 87 ? 0.998 -3.776 1.708 1.00 96.06 87 TYR A N 1
ATOM 694 C CA . TYR A 1 87 ? 1.941 -2.839 1.110 1.00 96.06 87 TYR A CA 1
ATOM 695 C C . TYR A 1 87 ? 3.372 -3.126 1.580 1.00 96.06 87 TYR A C 1
ATOM 697 O O . TYR A 1 87 ? 3.627 -3.342 2.766 1.00 96.06 87 TYR A O 1
ATOM 705 N N . ARG A 1 88 ? 4.327 -3.099 0.644 1.00 93.62 88 ARG A N 1
ATOM 706 C CA . ARG A 1 88 ? 5.771 -3.201 0.908 1.00 93.62 88 ARG A CA 1
ATOM 707 C C . ARG A 1 88 ? 6.579 -2.492 -0.178 1.00 93.62 88 ARG A C 1
ATOM 709 O O . ARG A 1 88 ? 6.050 -2.181 -1.244 1.00 93.62 88 ARG A O 1
ATOM 716 N N . GLU A 1 89 ? 7.870 -2.298 0.069 1.00 90.81 89 GLU A N 1
ATOM 717 C CA . GLU A 1 89 ? 8.801 -1.780 -0.938 1.00 90.81 89 GLU A CA 1
ATOM 718 C C . GLU A 1 89 ? 8.892 -2.761 -2.140 1.00 90.81 89 GLU A C 1
ATOM 720 O O . GLU A 1 89 ? 9.139 -3.951 -1.927 1.00 90.81 89 GLU A O 1
ATOM 725 N N . PRO A 1 90 ? 8.688 -2.321 -3.404 1.00 83.00 90 PRO A N 1
ATOM 726 C CA . PRO A 1 90 ? 8.453 -3.238 -4.531 1.00 83.00 90 PRO A CA 1
ATOM 727 C C . PRO A 1 90 ? 9.645 -4.108 -4.948 1.00 83.00 90 PRO A C 1
ATOM 729 O O . PRO A 1 90 ? 9.443 -5.170 -5.528 1.00 83.00 90 PRO A O 1
ATOM 732 N N . LEU A 1 91 ? 10.876 -3.646 -4.709 1.00 82.81 91 LEU A N 1
ATOM 733 C CA . LEU A 1 91 ? 12.102 -4.359 -5.098 1.00 82.81 91 LEU A CA 1
ATOM 734 C C . LEU A 1 91 ? 12.773 -5.085 -3.934 1.00 82.81 91 LEU A C 1
ATOM 736 O O . LEU A 1 91 ? 13.807 -5.719 -4.130 1.00 82.81 91 LEU A O 1
ATOM 740 N N . ASP A 1 92 ? 12.206 -4.989 -2.734 1.00 79.81 92 ASP A N 1
ATOM 741 C CA . ASP A 1 92 ? 12.788 -5.623 -1.567 1.00 79.81 92 ASP A CA 1
ATOM 742 C C . ASP A 1 92 ? 12.247 -7.050 -1.415 1.00 79.81 92 ASP A C 1
ATOM 744 O O . ASP A 1 92 ? 11.065 -7.283 -1.118 1.00 79.81 92 ASP A O 1
ATOM 748 N N . TYR A 1 93 ? 13.126 -8.024 -1.666 1.00 68.75 93 TYR A N 1
ATOM 749 C CA . TYR A 1 93 ? 12.804 -9.441 -1.529 1.00 68.75 93 TYR A CA 1
ATOM 750 C C . TYR A 1 93 ? 12.575 -9.826 -0.059 1.00 68.75 93 TYR A C 1
ATOM 752 O O . TYR A 1 93 ? 11.737 -10.687 0.216 1.00 68.75 93 TYR A O 1
ATOM 760 N N . ASN A 1 94 ? 13.232 -9.138 0.883 1.00 69.81 94 ASN A N 1
ATOM 761 C CA . ASN A 1 94 ? 13.037 -9.310 2.319 1.00 69.81 94 ASN A CA 1
ATOM 762 C C . ASN A 1 94 ? 12.732 -7.951 2.976 1.00 69.81 94 ASN A C 1
ATOM 764 O O . ASN A 1 94 ? 13.578 -7.402 3.678 1.00 69.81 94 ASN A O 1
ATOM 768 N N . PRO A 1 95 ? 11.517 -7.414 2.761 1.00 75.62 95 PRO A N 1
ATOM 769 C CA . PRO A 1 95 ? 11.180 -6.053 3.146 1.00 75.62 95 PRO A CA 1
ATOM 770 C C . PRO A 1 95 ? 11.325 -5.841 4.650 1.00 75.62 95 PRO A C 1
ATOM 772 O O . PRO A 1 95 ? 10.638 -6.486 5.449 1.00 75.62 95 PRO A O 1
ATOM 775 N N . THR A 1 96 ? 12.167 -4.872 5.005 1.00 82.62 96 THR A N 1
ATOM 776 C CA . THR A 1 96 ? 12.347 -4.372 6.376 1.00 82.62 96 THR A CA 1
ATOM 777 C C . THR A 1 96 ? 11.036 -3.847 6.953 1.00 82.62 96 THR A C 1
ATOM 779 O O . THR A 1 96 ? 10.819 -3.906 8.156 1.00 82.62 96 THR A O 1
ATOM 782 N N . GLN A 1 97 ? 10.141 -3.330 6.108 1.00 91.88 97 GLN A N 1
ATOM 783 C CA . GLN A 1 97 ? 8.866 -2.757 6.530 1.00 91.88 97 GLN A CA 1
ATOM 784 C C . GLN A 1 97 ? 7.723 -3.271 5.658 1.00 91.88 97 GLN A C 1
ATOM 786 O O . GLN A 1 97 ? 7.802 -3.255 4.427 1.00 91.88 97 GLN A O 1
ATOM 791 N N . LYS A 1 98 ? 6.643 -3.697 6.308 1.00 94.62 98 LYS A N 1
ATOM 792 C CA . LYS A 1 98 ? 5.380 -4.087 5.677 1.00 94.62 98 LYS A CA 1
ATOM 793 C C . LYS A 1 98 ? 4.232 -3.376 6.369 1.00 94.62 98 LYS A C 1
ATOM 795 O O . LYS A 1 98 ? 4.259 -3.210 7.584 1.00 94.62 98 LYS A O 1
ATOM 800 N N . VAL A 1 99 ? 3.225 -2.992 5.600 1.00 96.94 99 VAL A N 1
ATOM 801 C CA . VAL A 1 99 ? 1.989 -2.420 6.130 1.00 96.94 99 VAL A CA 1
ATOM 802 C C . VAL A 1 99 ? 0.828 -3.303 5.708 1.00 96.94 99 VAL A C 1
ATOM 804 O O . VAL A 1 99 ? 0.623 -3.502 4.510 1.00 96.94 99 VAL A O 1
ATOM 807 N N . TYR A 1 100 ? 0.074 -3.792 6.684 1.00 97.50 100 TYR A N 1
ATOM 808 C CA . TYR A 1 100 ? -1.195 -4.478 6.474 1.00 97.50 100 TYR A CA 1
ATOM 809 C C . TYR A 1 100 ? -2.327 -3.502 6.762 1.00 97.50 100 TYR A C 1
ATOM 811 O O . TYR A 1 100 ? -2.321 -2.826 7.791 1.00 97.50 100 TYR A O 1
ATOM 819 N N . LEU A 1 101 ? -3.276 -3.394 5.839 1.00 98.00 101 LEU A N 1
ATOM 820 C CA . LEU A 1 101 ? -4.486 -2.595 5.996 1.00 98.00 101 LEU A CA 1
ATOM 821 C C . LEU A 1 101 ? -5.683 -3.538 5.963 1.00 98.00 101 LEU A C 1
ATOM 823 O O . LEU A 1 101 ? -5.874 -4.241 4.974 1.00 98.00 101 LEU A O 1
ATOM 827 N N . TYR A 1 102 ? -6.486 -3.529 7.019 1.00 97.94 102 TYR A N 1
ATOM 828 C CA . TYR A 1 102 ? -7.645 -4.399 7.158 1.00 97.94 102 TYR A CA 1
ATOM 829 C C . TYR A 1 102 ? -8.917 -3.591 6.933 1.00 97.94 102 TYR A C 1
ATOM 831 O O . TYR A 1 102 ? -9.170 -2.586 7.607 1.00 97.94 102 TYR A O 1
ATOM 839 N N . PHE A 1 103 ? -9.714 -4.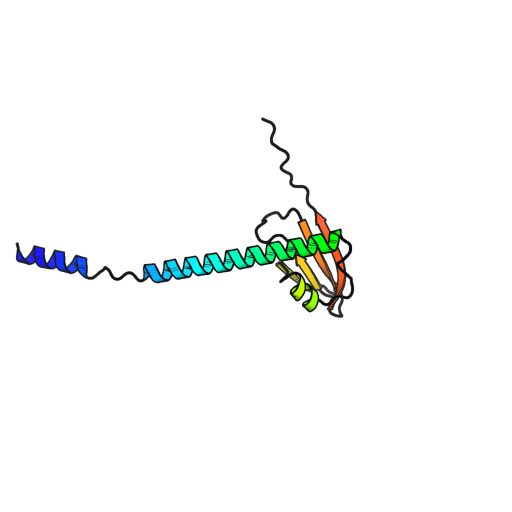041 5.977 1.00 97.88 103 PHE A N 1
ATOM 840 C CA . PHE A 1 103 ? -11.001 -3.478 5.616 1.00 97.88 103 PHE A CA 1
ATOM 841 C C . PHE A 1 103 ? -12.106 -4.392 6.130 1.00 97.88 103 PHE A C 1
ATOM 843 O O . PHE A 1 103 ? -12.001 -5.608 5.989 1.00 97.88 103 PHE A O 1
ATOM 850 N N . GLY A 1 104 ? -13.146 -3.812 6.725 1.00 96.12 104 GLY A N 1
ATOM 851 C CA . GLY A 1 104 ? -14.345 -4.556 7.115 1.00 96.12 104 GLY A CA 1
ATOM 852 C C . GLY A 1 104 ? -15.266 -4.843 5.925 1.00 96.12 104 GLY A C 1
ATOM 853 O O . GLY A 1 104 ? -15.007 -4.403 4.804 1.00 96.12 104 GLY A O 1
ATOM 854 N N . GLU A 1 105 ? -16.384 -5.521 6.188 1.00 94.38 105 GLU A N 1
ATOM 855 C CA . GLU A 1 105 ? -17.402 -5.894 5.186 1.00 94.38 105 GLU A CA 1
ATOM 856 C C . GLU A 1 105 ? -17.971 -4.701 4.394 1.00 94.38 105 GLU A C 1
ATOM 858 O O . GLU A 1 105 ? -18.340 -4.841 3.231 1.00 94.38 105 GLU A O 1
ATOM 863 N N . GLU A 1 106 ? -17.995 -3.506 4.989 1.00 95.62 106 GLU A N 1
ATOM 864 C CA . GLU A 1 106 ? -18.471 -2.275 4.340 1.00 95.62 106 GLU A CA 1
ATOM 865 C C . GLU A 1 106 ? -17.421 -1.602 3.433 1.00 95.62 106 GLU A C 1
ATOM 867 O O . GLU A 1 106 ? -17.593 -0.447 3.042 1.00 95.62 106 GLU A O 1
ATOM 872 N N . ASP A 1 107 ? -16.314 -2.281 3.116 1.00 96.12 107 ASP A N 1
ATOM 873 C CA . ASP A 1 107 ? -15.180 -1.720 2.368 1.00 96.12 107 ASP A CA 1
ATOM 874 C C . ASP A 1 107 ? -14.586 -0.475 3.051 1.00 96.12 107 ASP A C 1
ATOM 876 O O . ASP A 1 107 ? -14.246 0.519 2.411 1.00 96.12 107 ASP A O 1
ATOM 880 N N . THR A 1 108 ? -14.468 -0.496 4.380 1.00 97.38 108 THR A N 1
ATOM 881 C CA . THR A 1 108 ? -13.895 0.611 5.158 1.00 97.38 108 THR A CA 1
ATOM 882 C C . THR A 1 108 ? -12.695 0.154 5.971 1.00 97.38 108 THR A C 1
ATOM 884 O O . THR A 1 108 ? -12.700 -0.922 6.558 1.00 97.38 108 THR A O 1
ATOM 887 N N . LEU A 1 109 ? -11.643 0.976 6.004 1.00 97.56 109 LEU A N 1
ATOM 888 C CA . LEU A 1 109 ? -10.428 0.701 6.767 1.00 97.56 109 LEU A CA 1
ATOM 889 C C . LEU A 1 109 ? -10.748 0.689 8.266 1.00 97.56 109 LEU A C 1
ATOM 891 O O . LEU A 1 109 ? -11.002 1.747 8.845 1.00 97.56 109 LEU A O 1
ATOM 895 N N . VAL A 1 110 ? -10.699 -0.482 8.892 1.00 97.44 110 VAL A N 1
ATOM 896 C CA . VAL A 1 110 ? -10.992 -0.660 10.324 1.00 97.44 110 VAL A CA 1
ATOM 897 C C . VAL A 1 110 ? -9.728 -0.756 11.166 1.00 97.44 110 VAL A C 1
ATOM 899 O O . VAL A 1 110 ? -9.729 -0.356 12.328 1.00 97.44 110 VAL A O 1
ATOM 902 N N . HIS A 1 111 ? -8.634 -1.246 10.584 1.00 96.69 111 HIS A N 1
ATOM 903 C CA . HIS A 1 111 ? -7.381 -1.446 11.297 1.00 96.69 111 HIS A CA 1
ATOM 904 C C . HIS A 1 111 ? -6.181 -1.401 10.347 1.00 96.69 111 HIS A C 1
ATOM 906 O O . HIS A 1 111 ? -6.312 -1.636 9.146 1.00 96.69 111 HIS A O 1
ATOM 912 N N . PHE A 1 112 ? -5.000 -1.107 10.884 1.00 97.12 112 PHE A N 1
ATOM 913 C CA . PHE A 1 112 ? -3.744 -1.237 10.159 1.00 97.12 112 PHE A CA 1
ATOM 914 C C . PHE A 1 112 ? -2.611 -1.652 11.093 1.00 97.12 112 PHE A C 1
ATOM 916 O O . PHE A 1 112 ? -2.589 -1.277 12.264 1.00 97.12 112 PHE A O 1
ATOM 923 N N . GLU A 1 113 ? -1.637 -2.364 10.537 1.00 96.25 113 GLU A N 1
ATOM 924 C CA . GLU A 1 113 ? -0.466 -2.856 11.252 1.00 96.25 113 GLU A CA 1
ATOM 925 C C . GLU A 1 113 ? 0.806 -2.535 10.462 1.00 96.25 113 GLU A C 1
ATOM 927 O O . GLU A 1 113 ? 0.921 -2.859 9.277 1.00 96.25 113 GLU A O 1
ATOM 932 N N . LEU A 1 114 ? 1.774 -1.893 11.121 1.00 95.19 114 LEU A N 1
ATOM 933 C CA . LEU A 1 114 ? 3.117 -1.679 10.589 1.00 95.19 114 LEU A CA 1
ATOM 934 C C . LEU A 1 114 ? 4.060 -2.716 11.202 1.00 95.19 114 LEU A C 1
ATOM 936 O O . LEU A 1 114 ? 4.380 -2.650 12.386 1.00 95.19 114 LEU A O 1
ATOM 940 N N . VAL A 1 115 ? 4.544 -3.639 10.376 1.00 93.81 115 VAL A N 1
ATOM 941 C CA . VAL A 1 115 ? 5.518 -4.656 10.776 1.00 93.81 115 VAL A CA 1
ATOM 942 C C . VAL A 1 115 ? 6.903 -4.208 10.331 1.00 93.81 115 VAL A C 1
ATOM 944 O O . VAL A 1 115 ? 7.173 -4.105 9.132 1.00 93.81 115 VAL A O 1
ATOM 947 N N . ILE A 1 116 ? 7.787 -3.966 11.299 1.00 89.75 116 ILE A N 1
ATOM 948 C CA . ILE A 1 116 ? 9.198 -3.639 11.070 1.00 89.75 116 ILE A CA 1
ATOM 949 C C . ILE A 1 116 ? 10.027 -4.869 11.443 1.00 89.75 116 ILE A C 1
ATOM 951 O O . ILE A 1 116 ? 9.981 -5.332 12.579 1.00 89.75 116 ILE A O 1
ATOM 955 N N . ARG A 1 117 ? 10.776 -5.414 10.486 1.00 81.69 117 ARG A N 1
ATOM 956 C CA . ARG A 1 117 ? 11.792 -6.439 10.728 1.00 81.69 117 ARG A CA 1
ATOM 957 C C . ARG A 1 117 ? 13.149 -5.768 10.838 1.00 81.69 117 ARG A C 1
ATOM 959 O O . ARG A 1 117 ? 13.546 -5.041 9.935 1.00 81.69 117 ARG A O 1
ATOM 966 N N . GLU A 1 118 ? 13.876 -6.047 11.910 1.00 70.12 118 GLU A N 1
ATOM 967 C CA . GLU A 1 118 ? 15.292 -5.699 11.990 1.00 70.12 118 GLU A CA 1
ATOM 968 C C . GLU A 1 118 ? 16.071 -6.599 11.021 1.00 70.12 118 GLU A C 1
ATOM 970 O O . GLU A 1 118 ? 15.904 -7.822 11.017 1.00 70.12 118 GLU A O 1
ATOM 975 N N . SER A 1 119 ? 16.866 -5.993 10.136 1.00 59.53 119 SER A N 1
ATOM 976 C CA . SER A 1 119 ? 17.718 -6.753 9.220 1.00 59.53 119 SER A CA 1
ATOM 977 C C . SER A 1 119 ? 18.790 -7.490 10.034 1.00 59.53 119 SER A C 1
ATOM 979 O O . SER A 1 119 ? 19.466 -6.843 10.833 1.00 59.53 119 SER A O 1
ATOM 981 N N . PRO A 1 120 ? 18.995 -8.807 9.842 1.00 59.31 120 PRO A N 1
ATOM 982 C CA . PRO A 1 120 ? 20.019 -9.561 10.566 1.00 59.31 120 PRO A CA 1
ATOM 983 C C . PRO A 1 120 ? 21.464 -9.205 10.164 1.00 59.31 120 PRO A C 1
ATOM 985 O O . PRO A 1 120 ? 22.405 -9.757 10.729 1.00 59.31 120 PRO A O 1
ATOM 988 N N . GLU A 1 121 ? 21.677 -8.279 9.225 1.00 59.22 121 GLU A N 1
ATOM 989 C CA . GLU A 1 121 ? 23.013 -7.812 8.841 1.00 59.22 121 GLU A CA 1
ATOM 990 C C . GLU A 1 121 ? 23.497 -6.673 9.755 1.00 59.22 121 GLU A C 1
ATOM 992 O O . GLU A 1 121 ? 23.545 -5.501 9.381 1.00 59.22 121 GLU A O 1
ATOM 997 N N . GLY A 1 122 ? 23.892 -7.036 10.978 1.00 51.66 122 GLY A N 1
ATOM 998 C CA . GLY A 1 122 ? 24.954 -6.308 11.673 1.00 51.66 122 GLY A CA 1
ATOM 999 C C . GLY A 1 122 ? 26.281 -6.503 10.920 1.00 51.66 122 GLY A C 1
ATOM 1000 O O . GLY A 1 122 ? 26.465 -7.554 10.299 1.00 51.66 122 GLY A O 1
ATOM 1001 N N . PRO A 1 123 ? 27.208 -5.525 10.918 1.00 53.59 123 PRO A N 1
ATOM 1002 C CA . PRO A 1 123 ? 28.460 -5.659 10.183 1.00 53.59 123 PRO A CA 1
ATOM 1003 C C . PRO A 1 123 ? 29.224 -6.881 10.693 1.00 53.59 123 PRO A C 1
ATOM 1005 O O . PRO A 1 123 ? 29.538 -6.967 11.880 1.00 53.59 123 PRO A O 1
ATOM 1008 N N . ALA A 1 124 ? 29.525 -7.812 9.784 1.00 55.00 124 ALA A N 1
ATOM 1009 C CA . ALA A 1 124 ? 30.488 -8.874 10.024 1.00 55.00 124 ALA A CA 1
ATOM 1010 C C . ALA A 1 124 ? 31.839 -8.220 10.339 1.00 55.00 124 ALA A C 1
ATOM 1012 O O . ALA A 1 124 ? 32.532 -7.704 9.464 1.00 55.00 124 ALA A O 1
ATOM 1013 N N . ASN A 1 125 ? 32.159 -8.186 11.622 1.00 51.22 125 ASN A N 1
ATOM 1014 C CA . ASN A 1 125 ? 33.452 -7.836 12.163 1.00 51.22 125 ASN A CA 1
ATOM 1015 C C . ASN A 1 125 ? 34.442 -8.964 11.843 1.00 51.22 125 ASN A C 1
ATOM 1017 O O . ASN A 1 125 ? 34.499 -9.956 12.564 1.00 51.22 125 ASN A O 1
ATOM 1021 N N . ASN A 1 126 ? 35.211 -8.786 10.768 1.00 52.47 126 ASN A N 1
ATOM 1022 C CA . ASN A 1 126 ? 36.499 -9.450 10.558 1.00 52.47 126 ASN A CA 1
ATOM 1023 C C . ASN A 1 126 ? 37.599 -8.392 10.546 1.00 52.47 126 ASN A C 1
ATOM 1025 O O . ASN A 1 126 ? 37.428 -7.393 9.811 1.00 52.47 126 ASN A O 1
#

Secondary structure (DSSP, 8-state):
-HHHHHHHHHHHHSS---THHHHHHHHHHHHHHHHHHHHHHHHHHHHHHHHHHTT---TT-BHHHHHHHH---SEEEEETTEEEEEEE-TT-SS-SEEEEEEEETTSBEEEEEEEEPPPS------

Radius of gyration: 26.31 Å; chains: 1; bounding box: 55×31×74 Å

Foldseek 3Di:
DVVVVVVVVVVVPPPPDDPVVVVVVVVVVVVVVVVVVLVLLQVLLVVVVVCVVVVNDDWFDAPVRNCVRRNAAPDWDADPFGIKGKGFRPPDPPGQWIKIFTAGPVRIGPDMDIDGDDDPDDDPDD

pLDDT: mean 83.16, std 16.03, range [51.22, 98.0]

Sequence (126 aa):
MKRLFAFLLILVFVCGCSPQLKTIIRLSNEQKAQQKYVAVQSKKFKLLLRHIEKDRLKLGLSSRKIIALYGDPVTINDLDAGMEFLYREPLDYNPTQKVYLYFGEEDTLVHFELVIRESPEGPANN